Protein AF-A0A4Y2APA5-F1 (afdb_monomer)

pLDDT: mean 77.67, std 16.46, range [31.59, 97.31]

Radius of gyration: 21.35 Å; Cα contacts (8 Å, |Δi|>4): 64; chains: 1; bounding box: 49×32×48 Å

Organism: Araneus ventricosus (NCBI:txid182803)

Mean predicted aligned error: 11.34 Å

Secondary structure (DSSP, 8-state):
----EE--HHHHHHHHT--HHHHHHHHHHTTPEEE-----PPPPTTHHHHHHHHHHHHHHHHHH-TTHHHH----------TT------EEESS---S-----------

Nearest PDB structures (foldseek):
  4j2n-assembly1_B  TM=5.707E-01  e=3.413E+00  Pukovnikvirus pukovnik
  8h94-assembly1_C  TM=2.651E-01  e=5.453E+00  Mus musculus
  8v1y-assembly1_D  TM=2.814E-01  e=7.621E+00  Escherichia coli

Sequence (109 aa):
MFYHTPSHISNTRENCGLSESRVWKIINEFGTHAYRLTPLQALLGGDAERRYAWRNFAVNQSEFQPTLLSDIIGTDEAIFSRNKICNTHYWALENPKCSATFEIKYAFD

Structure (mmCIF, N/CA/C/O backbone):
data_AF-A0A4Y2APA5-F1
#
_entry.id   AF-A0A4Y2APA5-F1
#
loop_
_atom_site.group_PDB
_atom_site.id
_atom_site.type_symbol
_atom_site.label_atom_id
_atom_site.label_alt_id
_atom_site.label_comp_id
_atom_site.label_asym_id
_atom_site.label_entity_id
_atom_site.label_seq_id
_atom_site.pdbx_PDB_ins_code
_atom_site.Cartn_x
_atom_site.Cartn_y
_atom_site.Cartn_z
_atom_site.occupancy
_atom_site.B_iso_or_equiv
_atom_site.auth_seq_id
_atom_site.auth_comp_id
_atom_site.auth_asym_id
_atom_site.auth_atom_id
_atom_site.pdbx_PDB_model_num
ATOM 1 N N . MET A 1 1 ? 7.243 15.894 -18.426 1.00 31.59 1 MET A N 1
ATOM 2 C CA . MET A 1 1 ? 7.168 14.466 -18.798 1.00 31.59 1 MET A CA 1
ATOM 3 C C . MET A 1 1 ? 8.414 13.803 -18.240 1.00 31.59 1 MET A C 1
ATOM 5 O O . MET A 1 1 ? 9.495 14.072 -18.741 1.00 31.59 1 MET A O 1
ATOM 9 N N . PHE A 1 2 ? 8.294 13.066 -17.136 1.00 39.81 2 PHE A N 1
ATOM 10 C CA . PHE A 1 2 ? 9.431 12.359 -16.547 1.00 39.81 2 PHE A CA 1
ATOM 11 C C . PHE A 1 2 ? 9.512 10.971 -17.188 1.00 39.81 2 PHE A C 1
ATOM 13 O O . PHE A 1 2 ? 8.558 10.197 -17.111 1.00 39.81 2 PHE A O 1
ATOM 20 N N . TYR A 1 3 ? 10.612 10.678 -17.880 1.00 41.88 3 TYR A N 1
ATOM 21 C CA . TYR A 1 3 ? 10.848 9.364 -18.473 1.00 41.88 3 TYR A CA 1
ATOM 22 C C . TYR A 1 3 ? 11.294 8.405 -17.370 1.00 41.88 3 TYR A C 1
ATOM 24 O O . TYR A 1 3 ? 12.471 8.341 -17.030 1.00 41.88 3 TYR A O 1
ATOM 32 N N . HIS A 1 4 ? 10.342 7.692 -16.775 1.00 54.62 4 HIS A N 1
ATOM 33 C CA . HIS A 1 4 ? 10.627 6.662 -15.784 1.00 54.62 4 HIS A CA 1
ATOM 34 C C . HIS A 1 4 ? 10.610 5.303 -16.468 1.00 54.62 4 HIS A C 1
ATOM 36 O O . HIS A 1 4 ? 9.553 4.825 -16.881 1.00 54.62 4 HIS A O 1
ATOM 42 N N . THR A 1 5 ? 11.775 4.678 -16.607 1.00 53.62 5 THR A N 1
ATOM 43 C CA . THR A 1 5 ? 11.879 3.334 -17.173 1.00 53.62 5 THR A CA 1
ATOM 44 C C . THR A 1 5 ? 11.839 2.297 -16.045 1.00 53.62 5 THR A C 1
ATOM 46 O O . THR A 1 5 ? 12.730 2.280 -15.191 1.00 53.62 5 THR A O 1
ATOM 49 N N . PRO A 1 6 ? 10.809 1.431 -15.988 1.00 56.81 6 PRO A N 1
ATOM 50 C CA . PRO A 1 6 ? 10.857 0.252 -15.135 1.00 56.81 6 PRO A CA 1
ATOM 51 C C . PRO A 1 6 ? 11.942 -0.677 -15.669 1.00 56.81 6 PRO A C 1
ATOM 53 O O . PRO A 1 6 ? 11.846 -1.155 -16.800 1.00 56.81 6 PRO A O 1
ATOM 56 N N . SER A 1 7 ? 12.974 -0.958 -14.878 1.00 64.25 7 SER A N 1
ATOM 57 C CA . SER A 1 7 ? 14.001 -1.906 -15.307 1.00 64.25 7 SER A CA 1
ATOM 58 C C . SER A 1 7 ? 14.575 -2.685 -14.140 1.00 64.25 7 SER A C 1
ATOM 60 O O . SER A 1 7 ? 15.097 -2.109 -13.183 1.00 64.25 7 SER A O 1
ATOM 62 N N . HIS A 1 8 ? 14.558 -4.008 -14.271 1.00 68.31 8 HIS A N 1
ATOM 63 C CA . HIS A 1 8 ? 15.516 -4.842 -13.569 1.00 68.31 8 HIS A CA 1
ATOM 64 C C . HIS A 1 8 ? 16.864 -4.734 -14.294 1.00 68.31 8 HIS A C 1
ATOM 66 O O . HIS A 1 8 ? 16.897 -4.717 -15.526 1.00 68.31 8 HIS A O 1
ATOM 72 N N . ILE A 1 9 ? 17.973 -4.671 -13.557 1.00 69.56 9 ILE A N 1
ATOM 73 C CA . ILE A 1 9 ? 19.316 -4.524 -14.147 1.00 69.56 9 ILE A CA 1
ATOM 74 C C . ILE A 1 9 ? 19.609 -5.669 -15.132 1.00 69.56 9 ILE A C 1
ATOM 76 O O . ILE A 1 9 ? 20.204 -5.440 -16.187 1.00 69.56 9 ILE A O 1
ATOM 80 N N . SER A 1 10 ? 19.095 -6.875 -14.858 1.00 66.38 10 SER A N 1
ATOM 81 C CA . SER A 1 10 ? 19.188 -8.016 -15.781 1.00 66.38 10 SER A CA 1
ATOM 82 C C . SER A 1 10 ? 18.463 -7.790 -17.113 1.00 66.38 10 SER A C 1
ATOM 84 O O . SER A 1 10 ? 18.965 -8.221 -18.145 1.00 66.38 10 SER A O 1
ATOM 86 N N . ASN A 1 11 ? 17.326 -7.088 -17.117 1.00 71.69 11 ASN A N 1
ATOM 87 C CA . ASN A 1 11 ? 16.572 -6.813 -18.341 1.00 71.69 11 ASN A CA 1
ATOM 88 C C . ASN A 1 11 ? 17.309 -5.774 -19.194 1.00 71.69 11 ASN A C 1
ATOM 90 O O . ASN A 1 11 ? 17.390 -5.918 -20.409 1.00 71.69 11 ASN A O 1
ATOM 94 N N . THR A 1 12 ? 17.905 -4.751 -18.572 1.00 73.25 12 THR A N 1
ATOM 95 C CA . THR A 1 12 ? 18.738 -3.763 -19.283 1.00 73.25 12 THR A CA 1
ATOM 96 C C . THR A 1 12 ? 19.994 -4.411 -19.865 1.00 73.25 12 THR A C 1
ATOM 98 O O . THR A 1 12 ? 20.372 -4.118 -20.996 1.00 73.25 12 THR A O 1
ATOM 101 N N . ARG A 1 13 ? 20.615 -5.338 -19.125 1.00 77.12 13 ARG A N 1
ATOM 102 C CA . ARG A 1 13 ? 21.735 -6.166 -19.600 1.00 77.12 13 ARG A CA 1
ATOM 103 C C . ARG A 1 13 ? 21.363 -6.924 -20.878 1.00 77.12 13 ARG A C 1
ATOM 105 O O . ARG A 1 13 ? 22.090 -6.841 -21.863 1.00 77.12 13 ARG A O 1
ATOM 112 N N . GLU A 1 14 ? 20.230 -7.622 -20.861 1.00 78.19 14 GLU A N 1
ATOM 113 C CA . GLU A 1 14 ? 19.738 -8.415 -21.995 1.00 78.19 14 GLU A CA 1
ATOM 114 C C . GLU A 1 14 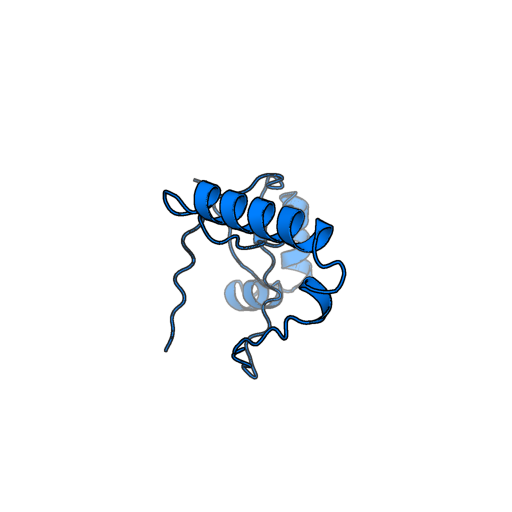? 19.366 -7.541 -23.196 1.00 78.19 14 GLU A C 1
ATOM 116 O O . GLU A 1 14 ? 19.816 -7.810 -24.306 1.00 78.19 14 GLU A O 1
ATOM 121 N N . ASN A 1 15 ? 18.639 -6.446 -22.970 1.00 81.50 15 ASN A N 1
ATOM 122 C CA . ASN A 1 15 ? 18.197 -5.546 -24.037 1.00 81.50 15 ASN A CA 1
ATOM 123 C C . ASN A 1 15 ? 19.348 -4.766 -24.688 1.00 81.50 15 ASN A C 1
ATOM 125 O O . ASN A 1 15 ? 19.306 -4.488 -25.884 1.00 81.50 15 ASN A O 1
ATOM 129 N N . CYS A 1 16 ? 20.365 -4.381 -23.913 1.00 82.00 16 CYS A N 1
ATOM 130 C CA . CYS A 1 16 ? 21.493 -3.592 -24.411 1.00 82.00 16 CYS A CA 1
ATOM 131 C C . CYS A 1 16 ? 22.708 -4.448 -24.807 1.00 82.00 16 CYS A C 1
ATOM 133 O O . CYS A 1 16 ? 23.692 -3.896 -25.298 1.00 82.00 16 CYS A O 1
ATOM 135 N N . GLY A 1 17 ? 22.686 -5.763 -24.556 1.00 86.44 17 GLY A N 1
ATOM 136 C CA . GLY A 1 17 ? 23.835 -6.649 -24.774 1.00 86.44 17 GLY A CA 1
ATOM 137 C C . GLY A 1 17 ? 25.071 -6.282 -23.939 1.00 86.44 17 GLY A C 1
ATOM 138 O O . GLY A 1 17 ? 26.196 -6.604 -24.315 1.00 86.44 17 GLY A O 1
ATOM 139 N N . LEU A 1 18 ? 24.885 -5.566 -22.827 1.00 87.19 18 LEU A N 1
ATOM 140 C CA . LEU A 1 18 ? 25.966 -5.094 -21.957 1.00 87.19 18 LEU A CA 1
ATOM 141 C C . LEU A 1 18 ? 26.192 -6.062 -20.799 1.00 87.19 18 LEU A C 1
ATOM 143 O O . LEU A 1 18 ? 25.303 -6.822 -20.443 1.00 87.19 18 LEU A O 1
ATOM 147 N N . SER A 1 19 ? 27.360 -6.011 -20.156 1.00 87.50 19 SER A N 1
ATOM 148 C CA . SER A 1 19 ? 27.539 -6.670 -18.859 1.00 87.50 19 SER A CA 1
ATOM 149 C C . SER A 1 19 ? 26.833 -5.885 -17.751 1.00 87.50 19 SER A C 1
ATOM 151 O O . SER A 1 19 ? 26.702 -4.662 -17.820 1.00 87.50 19 SER A O 1
ATOM 153 N N . GLU A 1 20 ? 26.424 -6.572 -16.687 1.00 82.25 20 GLU A N 1
ATOM 154 C CA . GLU A 1 20 ? 25.789 -5.942 -15.524 1.00 82.25 20 GLU A CA 1
ATOM 155 C C . GLU A 1 20 ? 26.674 -4.850 -14.901 1.00 82.25 20 GLU A C 1
ATOM 157 O O . GLU A 1 20 ? 26.202 -3.756 -14.600 1.00 82.25 20 GLU A O 1
ATOM 162 N N . SER A 1 21 ? 27.986 -5.086 -14.813 1.00 86.12 21 SER A N 1
ATOM 163 C CA . SER A 1 21 ? 28.954 -4.091 -14.335 1.00 86.12 21 SER A CA 1
ATOM 164 C C . SER A 1 21 ? 28.989 -2.838 -15.214 1.00 86.12 21 SER A C 1
ATOM 166 O O . SER A 1 21 ? 29.171 -1.730 -14.708 1.00 86.12 21 SER A O 1
ATOM 168 N N . ARG A 1 22 ? 28.807 -2.989 -16.535 1.00 87.25 22 ARG A N 1
ATOM 169 C CA . ARG A 1 22 ? 28.768 -1.854 -17.463 1.00 87.25 22 ARG A CA 1
ATOM 170 C C . ARG A 1 22 ? 27.476 -1.057 -17.310 1.00 87.25 22 ARG A C 1
ATOM 172 O O . ARG A 1 22 ? 27.545 0.167 -17.318 1.00 87.25 22 ARG A O 1
ATOM 179 N N . VAL A 1 23 ? 26.343 -1.733 -17.117 1.00 83.38 23 VAL A N 1
ATOM 180 C CA . VAL A 1 23 ? 25.054 -1.090 -16.811 1.00 83.38 23 VAL A CA 1
ATOM 181 C C . VAL A 1 23 ? 25.152 -0.290 -15.509 1.00 83.38 23 VAL A C 1
ATOM 183 O O . VAL A 1 23 ? 24.813 0.889 -15.497 1.00 83.38 23 VAL A O 1
ATOM 186 N N . TRP A 1 24 ? 25.715 -0.876 -14.448 1.00 82.38 24 TRP A N 1
ATOM 187 C CA . TRP A 1 24 ? 25.956 -0.182 -13.178 1.00 82.38 24 TRP A CA 1
ATOM 188 C C . TRP A 1 24 ? 26.847 1.048 -13.321 1.00 82.38 24 TRP A C 1
ATOM 190 O O . TRP A 1 24 ? 26.552 2.099 -12.753 1.00 82.38 24 TRP A O 1
ATOM 200 N N . LYS A 1 25 ? 27.934 0.935 -14.091 1.00 87.25 25 LYS A N 1
ATOM 201 C CA . LYS A 1 25 ? 28.842 2.060 -14.322 1.00 87.25 25 LYS A CA 1
ATOM 202 C C . LYS A 1 25 ? 28.121 3.224 -15.000 1.00 87.25 25 LYS A C 1
ATOM 204 O O . LYS A 1 25 ? 28.260 4.350 -14.548 1.00 87.25 25 LYS A O 1
ATOM 209 N N . ILE A 1 26 ? 27.313 2.932 -16.017 1.00 84.62 26 ILE A N 1
ATOM 210 C CA . ILE A 1 26 ? 26.507 3.930 -16.727 1.00 84.62 26 ILE A CA 1
ATOM 211 C C . ILE A 1 26 ? 25.502 4.582 -15.764 1.00 84.62 26 ILE A C 1
ATOM 213 O O . ILE A 1 26 ? 25.481 5.800 -15.643 1.00 84.62 26 ILE A O 1
ATOM 217 N N . ILE A 1 27 ? 24.724 3.795 -15.014 1.00 80.62 27 ILE A N 1
ATOM 218 C CA . ILE A 1 27 ? 23.745 4.300 -14.028 1.00 8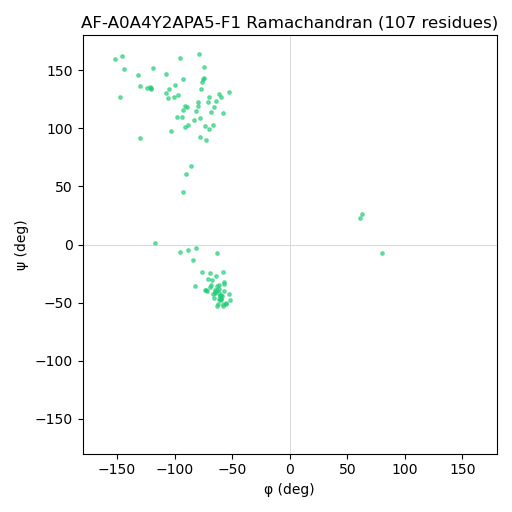0.62 27 ILE A CA 1
ATOM 219 C C . ILE A 1 27 ? 24.392 5.277 -13.030 1.00 80.62 27 ILE A C 1
ATOM 221 O O . ILE A 1 27 ? 23.814 6.329 -12.737 1.00 80.62 27 ILE A O 1
ATOM 225 N N . ASN A 1 28 ? 25.598 4.950 -12.555 1.00 81.94 28 ASN A N 1
ATOM 226 C CA . ASN A 1 28 ? 26.369 5.781 -11.630 1.00 81.94 28 ASN A CA 1
ATOM 227 C C . ASN A 1 28 ? 26.981 7.022 -12.301 1.00 81.94 28 ASN A C 1
ATOM 229 O O 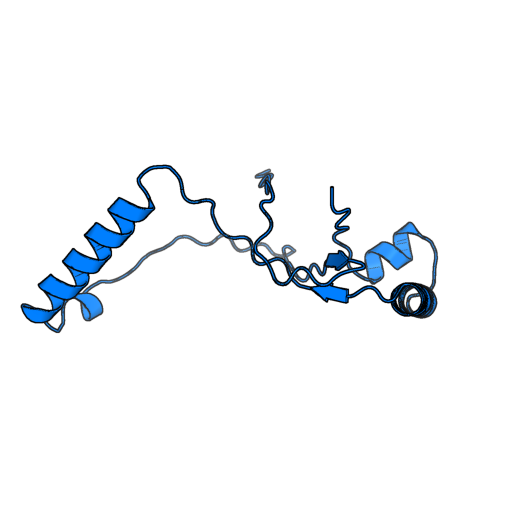. ASN A 1 28 ? 26.973 8.090 -11.697 1.00 81.94 28 ASN A O 1
ATOM 233 N N . GLU A 1 29 ? 27.485 6.911 -13.536 1.00 87.69 29 GLU A N 1
ATOM 234 C CA . GLU A 1 29 ? 28.010 8.047 -14.317 1.00 87.69 29 GLU A CA 1
ATOM 235 C C . GLU A 1 29 ? 26.927 9.102 -14.578 1.00 87.69 29 GLU A C 1
ATOM 237 O O . GLU A 1 29 ? 27.197 10.298 -14.496 1.00 87.69 29 GLU A O 1
ATOM 242 N N . PHE A 1 30 ? 25.692 8.666 -14.834 1.00 82.81 30 PHE A N 1
ATOM 243 C CA . PHE A 1 30 ? 24.545 9.556 -15.020 1.00 82.81 30 PHE A CA 1
ATOM 244 C C . PHE A 1 30 ? 23.919 10.042 -13.701 1.00 82.81 30 PHE A C 1
ATOM 246 O O . PHE A 1 30 ? 22.981 10.832 -13.741 1.00 82.81 30 PHE A O 1
ATOM 253 N N . GLY A 1 31 ? 24.406 9.591 -12.538 1.00 81.00 31 GLY A N 1
ATOM 254 C CA . GLY A 1 31 ? 23.907 10.031 -11.229 1.00 81.00 31 GLY A CA 1
ATOM 255 C C . GLY A 1 31 ? 22.440 9.679 -10.965 1.00 81.00 31 GLY A C 1
ATOM 256 O O . GLY A 1 31 ? 21.762 10.377 -10.218 1.00 81.00 31 GLY A O 1
ATOM 257 N N . THR A 1 32 ? 21.923 8.626 -11.600 1.00 79.81 32 THR A N 1
ATOM 258 C CA . THR A 1 32 ? 20.502 8.269 -11.477 1.00 79.81 32 THR A CA 1
ATOM 259 C C . THR A 1 32 ? 20.179 7.629 -10.126 1.00 79.81 32 THR A C 1
ATOM 261 O O . THR A 1 32 ? 20.950 6.846 -9.572 1.00 79.81 32 THR A O 1
ATOM 264 N N . HIS A 1 33 ? 18.998 7.940 -9.597 1.00 79.06 33 HIS A N 1
ATOM 265 C CA . HIS A 1 33 ? 18.495 7.437 -8.327 1.00 79.06 33 HIS A CA 1
ATOM 266 C C . HIS A 1 33 ? 17.505 6.294 -8.538 1.00 79.06 33 HIS A C 1
ATOM 268 O O . HIS A 1 33 ? 16.506 6.455 -9.243 1.00 79.06 33 HIS A O 1
ATOM 274 N N . ALA A 1 34 ? 17.755 5.163 -7.875 1.00 78.50 34 ALA A N 1
ATOM 275 C CA . ALA A 1 34 ? 16.801 4.065 -7.794 1.00 78.50 34 ALA A CA 1
ATOM 276 C C . ALA A 1 34 ? 15.699 4.391 -6.780 1.00 78.50 34 ALA A C 1
ATOM 278 O O . ALA A 1 34 ? 15.983 4.786 -5.647 1.00 78.50 34 ALA A O 1
ATOM 279 N N . TYR A 1 35 ? 14.446 4.149 -7.148 1.00 77.44 35 TYR A N 1
ATOM 280 C CA . TYR A 1 35 ? 13.314 4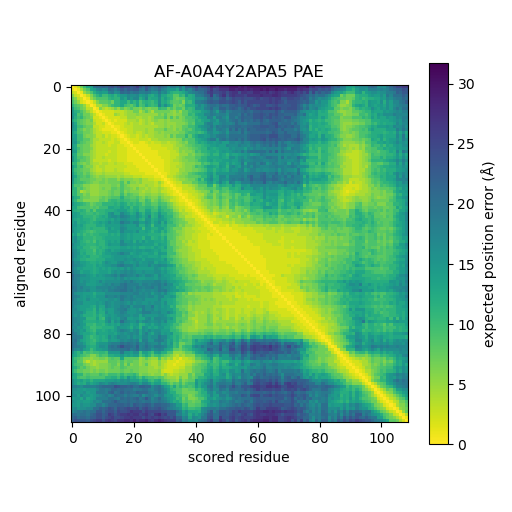.224 -6.228 1.00 77.44 35 TYR A CA 1
ATOM 281 C C . TYR A 1 35 ? 12.254 3.175 -6.578 1.00 77.44 35 TYR A C 1
ATOM 283 O O . TYR A 1 35 ? 12.244 2.587 -7.664 1.00 77.44 35 TYR A O 1
ATOM 291 N N . ARG A 1 36 ? 11.367 2.903 -5.619 1.00 77.31 36 ARG A N 1
ATOM 292 C CA . ARG A 1 36 ? 10.245 1.975 -5.780 1.00 77.31 36 ARG A CA 1
ATOM 293 C C . ARG A 1 36 ? 8.957 2.776 -5.900 1.00 77.31 36 ARG A C 1
ATOM 295 O O . ARG A 1 36 ? 8.654 3.583 -5.023 1.00 77.31 36 ARG A O 1
ATOM 302 N N . LEU A 1 37 ? 8.185 2.533 -6.958 1.00 74.88 37 LEU A N 1
ATOM 303 C CA . LEU A 1 37 ? 6.832 3.072 -7.033 1.00 74.88 37 LEU A CA 1
ATOM 304 C C . LEU A 1 37 ? 5.954 2.358 -6.010 1.00 74.88 37 LEU A C 1
ATOM 306 O O . LEU A 1 37 ? 5.873 1.130 -5.990 1.00 74.88 37 LEU A O 1
ATOM 310 N N . THR A 1 38 ? 5.289 3.150 -5.177 1.00 75.69 38 THR A N 1
ATOM 311 C CA . THR A 1 38 ? 4.190 2.677 -4.339 1.00 75.69 38 THR A CA 1
ATOM 312 C C . THR A 1 38 ? 2.910 3.150 -5.008 1.00 75.69 38 THR A C 1
ATOM 314 O O . THR A 1 38 ? 2.569 4.328 -4.880 1.00 75.69 38 THR A O 1
ATOM 317 N N . PRO A 1 39 ? 2.244 2.295 -5.800 1.00 72.44 39 PRO A N 1
ATOM 318 C CA . PRO A 1 39 ? 1.005 2.691 -6.437 1.00 72.44 39 PRO A CA 1
ATOM 319 C C . PRO A 1 39 ? -0.045 2.961 -5.364 1.00 72.44 39 PRO A C 1
ATOM 321 O O . PRO A 1 39 ? -0.331 2.107 -4.528 1.00 72.44 39 PRO A O 1
ATOM 324 N N . LEU A 1 40 ? -0.603 4.165 -5.386 1.00 75.94 40 LEU A N 1
ATOM 325 C CA . LEU A 1 40 ? -1.734 4.542 -4.552 1.00 75.94 40 LEU A CA 1
ATOM 326 C C . LEU A 1 40 ? -2.974 4.568 -5.437 1.00 75.94 40 LEU A C 1
ATOM 328 O O . LEU A 1 40 ? -2.944 5.113 -6.540 1.00 75.94 40 LEU A O 1
ATOM 332 N N . GLN A 1 41 ? -4.065 3.977 -4.955 1.00 78.81 41 GLN A N 1
ATOM 333 C CA . GLN A 1 41 ? -5.354 4.109 -5.619 1.00 78.81 41 GLN A CA 1
ATOM 334 C C . GLN A 1 41 ? -5.736 5.593 -5.662 1.00 78.81 41 GLN A C 1
ATOM 336 O O . GLN A 1 41 ? -5.737 6.265 -4.627 1.00 78.81 41 GLN A O 1
ATOM 341 N N . ALA A 1 42 ? -6.059 6.094 -6.854 1.00 82.44 42 ALA A N 1
ATOM 342 C CA . ALA A 1 42 ? -6.579 7.444 -7.003 1.00 82.44 42 ALA A CA 1
ATOM 343 C C . ALA A 1 42 ? -7.899 7.566 -6.231 1.00 82.44 42 ALA A C 1
ATOM 345 O O . ALA A 1 42 ? -8.788 6.727 -6.377 1.00 82.44 42 ALA A O 1
ATOM 346 N N . LEU A 1 43 ? -8.013 8.604 -5.402 1.00 83.50 43 LEU A N 1
ATOM 347 C CA . LEU A 1 43 ? -9.263 8.917 -4.720 1.00 83.50 43 LEU A CA 1
ATOM 348 C C . LEU A 1 43 ? -10.254 9.452 -5.748 1.00 83.50 43 LEU A C 1
ATOM 350 O O . LEU A 1 43 ? -9.974 10.446 -6.423 1.00 83.50 43 LEU A O 1
ATOM 354 N N . LEU A 1 44 ? -11.406 8.802 -5.858 1.00 88.25 44 LEU A N 1
ATOM 355 C CA . LEU A 1 44 ? -12.518 9.313 -6.643 1.00 88.25 44 LEU A CA 1
ATOM 356 C C . LEU A 1 44 ? -13.259 10.397 -5.847 1.00 88.25 44 LEU A C 1
ATOM 358 O O . LEU A 1 44 ? -13.115 10.524 -4.625 1.00 88.25 44 LEU A O 1
ATOM 362 N N . GLY A 1 45 ? -14.077 11.191 -6.541 1.00 92.56 45 GLY A N 1
ATOM 363 C CA . GLY A 1 45 ? -14.942 12.177 -5.892 1.00 92.56 45 GLY A CA 1
ATOM 364 C C . GLY A 1 45 ? -15.791 11.531 -4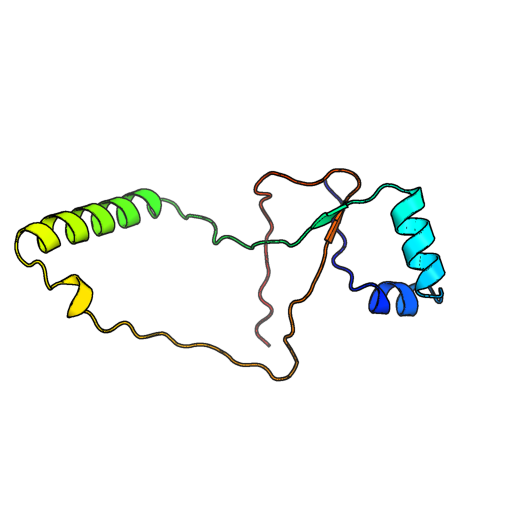.789 1.00 92.56 45 GLY A C 1
ATOM 365 O O . GLY A 1 45 ? -16.383 10.473 -4.993 1.00 92.56 45 GLY A O 1
ATOM 366 N N . GLY A 1 46 ? -15.813 12.145 -3.603 1.00 93.00 46 GLY A N 1
ATOM 367 C CA . GLY A 1 46 ? -16.546 11.642 -2.434 1.00 93.00 46 GLY A CA 1
ATOM 368 C C . GLY A 1 46 ? -15.846 10.528 -1.640 1.00 93.00 46 GLY A C 1
ATOM 369 O O . GLY A 1 46 ? -16.305 10.186 -0.550 1.00 93.00 46 GLY A O 1
ATOM 370 N N . ASP A 1 47 ? -14.720 9.971 -2.104 1.00 92.75 47 ASP A N 1
ATOM 371 C CA . ASP A 1 47 ? -13.983 8.958 -1.328 1.00 92.75 47 ASP A CA 1
ATOM 372 C C . ASP A 1 47 ? -13.445 9.520 -0.016 1.00 92.75 47 ASP A C 1
ATOM 374 O O . ASP A 1 47 ? -13.504 8.845 1.010 1.00 92.75 47 ASP A O 1
ATOM 378 N N . ALA A 1 48 ? -12.954 10.761 -0.032 1.00 91.12 48 ALA A N 1
ATOM 379 C CA . ALA A 1 48 ? -12.490 11.430 1.177 1.00 91.12 48 ALA A CA 1
ATOM 380 C C . ALA A 1 48 ? -13.617 11.516 2.217 1.00 91.12 48 ALA A C 1
ATOM 382 O O . ALA A 1 48 ? -13.448 11.062 3.346 1.00 91.12 48 ALA A O 1
ATOM 383 N N . GLU A 1 49 ? -14.791 12.010 1.819 1.00 96.25 49 GLU A N 1
ATOM 384 C CA . GLU A 1 49 ? -15.958 12.143 2.697 1.00 96.25 49 GLU A CA 1
ATOM 385 C C . GLU A 1 49 ? -16.412 10.793 3.254 1.00 96.25 49 GLU A C 1
ATOM 387 O O . GLU A 1 49 ? -16.577 10.659 4.465 1.00 96.25 49 GLU A O 1
ATOM 392 N N . ARG A 1 50 ? -16.535 9.765 2.403 1.00 96.50 50 ARG A N 1
ATOM 393 C CA . ARG A 1 50 ? -16.921 8.408 2.829 1.00 96.50 50 ARG A CA 1
ATOM 394 C C . ARG A 1 50 ? -15.917 7.804 3.809 1.00 96.50 50 ARG A C 1
ATOM 396 O O . ARG A 1 50 ? -16.320 7.211 4.809 1.00 96.50 50 ARG A O 1
ATOM 403 N N . ARG A 1 51 ? -14.615 7.990 3.567 1.00 95.19 51 ARG A N 1
ATOM 404 C CA . ARG A 1 51 ? -13.551 7.533 4.476 1.00 95.19 51 ARG A CA 1
ATOM 405 C C . ARG A 1 51 ? -13.601 8.265 5.817 1.00 95.19 51 ARG A C 1
ATOM 407 O O . ARG A 1 51 ? -13.456 7.621 6.854 1.00 95.19 51 ARG A O 1
ATOM 414 N N . TYR A 1 52 ? -13.839 9.578 5.820 1.00 96.25 52 TYR A N 1
ATOM 415 C CA . TYR A 1 52 ? -14.003 10.344 7.059 1.00 96.25 52 TYR A CA 1
ATOM 416 C C . TYR A 1 52 ? -15.266 9.949 7.822 1.00 96.25 52 TYR A C 1
ATOM 418 O O . TYR A 1 52 ? -15.203 9.776 9.038 1.00 96.25 52 TYR A O 1
ATOM 426 N N . ALA A 1 53 ? -16.386 9.755 7.127 1.00 97.31 53 ALA A N 1
ATOM 427 C CA . ALA A 1 53 ? -17.633 9.302 7.731 1.00 97.31 53 ALA A CA 1
ATOM 428 C C . ALA A 1 53 ? -17.459 7.934 8.401 1.00 97.31 53 ALA A C 1
ATOM 430 O O . ALA A 1 53 ? -17.816 7.779 9.568 1.00 97.31 53 ALA A O 1
ATOM 431 N N . TRP A 1 54 ? -16.830 6.979 7.707 1.00 95.88 54 TRP A N 1
ATOM 432 C CA . TRP A 1 54 ? -16.515 5.671 8.279 1.00 95.88 54 TRP A CA 1
ATOM 433 C C . TRP A 1 54 ? -15.584 5.776 9.488 1.00 95.88 54 TRP A C 1
ATOM 435 O O . TRP A 1 54 ? -15.871 5.193 10.530 1.00 95.88 54 TRP A O 1
ATOM 445 N N . ARG A 1 55 ? -14.501 6.559 9.388 1.00 95.62 55 ARG A N 1
ATOM 446 C CA . ARG A 1 55 ? -13.581 6.791 10.512 1.00 95.62 55 ARG A CA 1
ATOM 447 C C . ARG A 1 55 ? -14.325 7.321 11.735 1.00 95.62 55 ARG A C 1
ATOM 449 O O . ARG A 1 55 ? -14.146 6.792 12.825 1.00 95.62 55 ARG A O 1
ATOM 456 N N . ASN A 1 56 ? -15.137 8.359 11.557 1.00 96.44 56 ASN A N 1
ATOM 457 C CA . ASN A 1 56 ? -15.866 8.985 12.656 1.00 96.44 56 ASN A CA 1
ATOM 458 C C . ASN A 1 56 ? -16.894 8.021 13.258 1.00 96.44 56 ASN A C 1
ATOM 460 O O . ASN A 1 56 ? -16.997 7.933 14.475 1.00 96.44 56 ASN A O 1
ATOM 464 N N . PHE A 1 57 ? -17.601 7.253 12.424 1.00 95.25 57 PHE A N 1
ATOM 465 C CA . PHE A 1 57 ? -18.480 6.184 12.890 1.00 95.25 57 PHE A CA 1
ATOM 466 C C . PHE A 1 57 ? -17.714 5.157 13.730 1.00 95.25 57 PHE A C 1
ATOM 468 O O . PHE A 1 57 ? -18.097 4.905 14.866 1.00 95.25 57 PHE A O 1
ATOM 475 N N . ALA A 1 58 ? -16.611 4.615 13.210 1.00 93.88 58 ALA A N 1
ATOM 476 C CA . ALA A 1 58 ? -15.826 3.591 13.891 1.00 93.88 58 ALA A CA 1
ATOM 477 C C . ALA A 1 58 ? -15.285 4.085 15.241 1.00 93.88 58 ALA A C 1
ATOM 479 O O . ALA A 1 58 ? -15.383 3.365 16.233 1.00 93.88 58 ALA A O 1
ATOM 480 N N . VAL A 1 59 ? -14.769 5.318 15.299 1.00 94.88 59 VAL A N 1
ATOM 481 C CA . VAL A 1 59 ? -14.281 5.927 16.547 1.00 94.88 59 VAL A CA 1
ATOM 482 C C . VAL A 1 59 ? -15.423 6.098 17.546 1.00 94.88 59 VAL A C 1
ATOM 484 O O . VAL A 1 59 ? -15.327 5.580 18.653 1.00 94.88 59 VAL A O 1
ATOM 487 N N . ASN A 1 60 ? -16.524 6.737 17.141 1.00 95.50 60 ASN A N 1
ATOM 488 C CA . ASN A 1 60 ? -17.652 6.995 18.037 1.00 95.50 60 ASN A CA 1
ATOM 489 C C . ASN A 1 60 ? -18.256 5.690 18.567 1.00 95.50 60 ASN A C 1
ATOM 491 O O . ASN A 1 60 ? -18.523 5.567 19.754 1.00 95.50 60 ASN A O 1
ATOM 495 N N . GLN A 1 61 ? -18.452 4.690 17.705 1.00 93.75 61 GLN A N 1
ATOM 496 C CA . GLN A 1 61 ? -19.008 3.406 18.131 1.00 93.75 61 GLN A CA 1
ATOM 497 C C . GLN A 1 61 ? -18.052 2.628 19.041 1.00 93.75 61 GLN A C 1
ATOM 499 O O . GLN A 1 61 ? -18.514 1.927 19.937 1.00 93.75 61 GLN A O 1
ATOM 504 N N . SER A 1 62 ? -16.737 2.795 18.874 1.00 93.25 62 SER A N 1
ATOM 505 C CA . SER A 1 62 ? -15.749 2.186 19.773 1.00 93.25 62 SER A CA 1
ATOM 506 C C . SER A 1 62 ? -15.763 2.802 21.178 1.00 93.25 62 SER A C 1
ATOM 508 O O . SER A 1 62 ? -15.386 2.128 22.131 1.00 93.25 62 SER A O 1
ATOM 510 N N . GLU A 1 63 ? -16.218 4.050 21.346 1.00 93.25 63 GLU A N 1
ATOM 511 C CA . GLU A 1 63 ? -16.411 4.642 22.681 1.00 93.25 63 GLU A CA 1
ATOM 512 C C . GLU A 1 63 ? -17.576 3.984 23.436 1.00 93.25 63 GLU A C 1
ATOM 514 O O . GLU A 1 63 ? -17.495 3.783 24.647 1.00 93.25 63 GLU A O 1
ATOM 519 N N . PHE A 1 64 ? -18.644 3.610 22.724 1.00 93.25 64 PHE A N 1
ATOM 520 C CA . PHE A 1 64 ? -19.807 2.931 23.309 1.00 93.25 64 PHE A CA 1
ATOM 521 C C . PHE A 1 64 ? -19.596 1.419 23.461 1.00 93.25 64 PHE A C 1
ATOM 523 O O . PHE A 1 64 ? -20.059 0.825 24.435 1.00 93.25 64 PHE A O 1
ATOM 530 N N . GLN A 1 65 ? -18.889 0.798 22.517 1.00 94.19 65 GLN A N 1
ATOM 531 C CA . GLN A 1 65 ? -18.546 -0.620 22.517 1.00 94.19 65 GLN A CA 1
ATOM 532 C C . GLN A 1 65 ? -17.039 -0.785 22.250 1.00 94.19 65 GLN A C 1
ATOM 534 O O . GLN A 1 65 ? -16.627 -0.929 21.097 1.00 94.19 65 GLN A O 1
ATOM 539 N N . PRO A 1 66 ? -16.203 -0.828 23.304 1.00 93.56 66 PRO A N 1
ATOM 540 C CA . PRO A 1 66 ? -14.745 -0.911 23.163 1.00 93.56 66 PRO A CA 1
ATOM 541 C C . PRO A 1 66 ? -14.234 -2.125 22.377 1.00 93.56 66 PRO A C 1
ATOM 543 O O . PRO A 1 66 ? -13.136 -2.081 21.828 1.00 93.56 66 PRO A O 1
ATOM 546 N N . THR A 1 67 ? -15.017 -3.207 22.305 1.00 93.75 67 THR A N 1
ATOM 547 C CA . THR A 1 67 ? -14.660 -4.437 21.580 1.00 93.75 67 THR A CA 1
ATOM 548 C C . THR A 1 67 ? -15.073 -4.423 20.111 1.00 93.75 67 THR A C 1
ATOM 550 O O . THR A 1 67 ? -14.727 -5.343 19.378 1.00 93.75 67 THR A O 1
ATOM 553 N N . LEU A 1 68 ? -15.779 -3.392 19.637 1.00 90.62 68 LEU A N 1
ATOM 554 C CA . LEU A 1 68 ? -16.373 -3.387 18.298 1.00 90.62 68 LEU A CA 1
ATOM 555 C C . LEU A 1 68 ? -15.360 -3.729 17.201 1.00 90.62 68 LEU A C 1
ATOM 557 O O . LEU A 1 68 ? -15.627 -4.576 16.357 1.00 90.62 68 LEU A O 1
ATOM 561 N N . LEU A 1 69 ? -14.185 -3.095 17.219 1.00 91.88 69 LEU A N 1
ATOM 562 C CA . LEU A 1 69 ? -13.163 -3.340 16.200 1.00 91.88 69 LEU A CA 1
ATOM 563 C C . LEU A 1 69 ? -12.514 -4.722 16.324 1.00 91.88 69 LEU A C 1
ATOM 565 O O . LEU A 1 69 ? -12.109 -5.276 15.307 1.00 91.88 69 LEU A O 1
ATOM 569 N N . SER A 1 70 ? -12.423 -5.283 17.535 1.00 92.94 70 SER A N 1
ATOM 570 C CA . SER A 1 70 ? -11.921 -6.649 17.736 1.00 92.94 70 SER A CA 1
ATOM 571 C C . SER A 1 70 ? -12.943 -7.719 17.355 1.00 92.94 70 SER A C 1
ATOM 573 O O . SER A 1 70 ? -12.550 -8.836 17.032 1.00 92.94 70 SER A O 1
ATOM 575 N N . ASP A 1 71 ? -14.230 -7.373 17.363 1.00 94.56 71 ASP A N 1
ATOM 576 C CA . ASP A 1 71 ? -15.326 -8.279 17.013 1.00 94.56 71 ASP A CA 1
ATOM 577 C C . ASP A 1 71 ? -15.554 -8.346 15.485 1.00 94.56 71 ASP A C 1
ATOM 579 O O . ASP A 1 71 ? -16.240 -9.242 14.988 1.00 94.56 71 ASP A O 1
ATOM 583 N N . ILE A 1 72 ? -14.965 -7.421 14.714 1.00 93.56 72 ILE A N 1
ATOM 584 C CA . ILE A 1 72 ? -15.035 -7.411 13.247 1.00 93.56 72 ILE A CA 1
ATOM 585 C C . ILE A 1 72 ? -14.035 -8.417 12.667 1.00 93.56 72 ILE A C 1
ATOM 587 O O . ILE A 1 72 ? -12.820 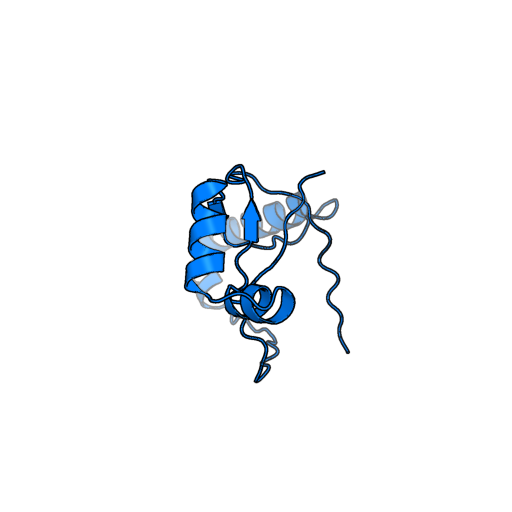-8.261 12.785 1.00 93.56 72 ILE A O 1
ATOM 591 N N . ILE A 1 73 ? -14.551 -9.405 11.936 1.00 96.19 73 ILE A N 1
ATOM 592 C CA . ILE A 1 73 ? -13.742 -10.327 11.135 1.00 96.19 73 ILE A CA 1
ATOM 593 C C . ILE A 1 73 ? -13.661 -9.782 9.708 1.00 96.19 73 ILE A C 1
ATOM 595 O O . ILE A 1 73 ? -14.649 -9.772 8.973 1.00 96.19 73 ILE A O 1
ATOM 599 N N . GLY A 1 74 ? -12.475 -9.318 9.318 1.00 93.19 74 GLY A N 1
ATOM 600 C CA . GLY A 1 74 ? -12.192 -8.928 7.940 1.00 93.19 74 GLY A CA 1
ATOM 601 C C . GLY A 1 74 ? -12.004 -10.147 7.036 1.00 93.19 74 GLY A C 1
ATOM 602 O O . GLY A 1 74 ? -11.395 -11.137 7.435 1.00 93.19 74 GLY A O 1
ATOM 603 N N . THR A 1 75 ? -12.494 -10.053 5.803 1.00 96.38 75 THR A N 1
ATOM 604 C CA . THR A 1 75 ? -12.236 -11.022 4.732 1.00 96.38 75 THR A CA 1
ATOM 605 C C . THR A 1 75 ? -11.840 -10.269 3.470 1.00 96.38 75 THR A C 1
ATOM 607 O O . THR A 1 75 ? -12.335 -9.169 3.231 1.00 96.38 75 THR A O 1
ATOM 610 N N . ASP A 1 76 ? -10.949 -10.853 2.678 1.00 94.88 76 ASP A N 1
ATOM 611 C CA . ASP A 1 76 ? -10.526 -10.327 1.382 1.00 94.88 76 ASP A CA 1
ATOM 612 C C . ASP A 1 76 ? -10.099 -11.487 0.474 1.00 94.88 76 ASP A C 1
ATOM 614 O O . ASP A 1 76 ? -9.775 -12.580 0.952 1.00 94.88 76 ASP A O 1
ATOM 618 N N . GLU A 1 77 ? -10.089 -11.242 -0.830 1.00 94.25 77 GLU A N 1
ATOM 619 C CA . GLU A 1 77 ? -9.589 -12.174 -1.831 1.00 94.25 77 GLU A CA 1
ATOM 620 C C . GLU A 1 77 ? -8.253 -11.672 -2.381 1.00 94.25 77 GLU A C 1
ATOM 622 O O . GLU A 1 77 ? -8.116 -10.529 -2.811 1.00 94.25 77 GLU A O 1
ATOM 627 N N . ALA A 1 78 ? -7.251 -12.550 -2.413 1.00 86.00 78 ALA A N 1
ATOM 628 C CA . ALA A 1 78 ? -5.947 -12.236 -2.979 1.00 86.00 78 ALA A CA 1
ATOM 629 C C . ALA A 1 78 ? -5.599 -13.205 -4.110 1.00 86.00 78 ALA A C 1
ATOM 631 O O . ALA A 1 78 ? -5.743 -14.422 -3.985 1.00 86.00 78 ALA A O 1
ATOM 632 N N . ILE A 1 79 ? -5.079 -12.658 -5.210 1.00 86.75 79 ILE A N 1
ATOM 633 C CA . ILE A 1 79 ? -4.569 -13.452 -6.330 1.00 86.75 79 ILE A CA 1
ATOM 634 C C . ILE A 1 79 ? -3.078 -13.712 -6.116 1.00 86.75 79 ILE A C 1
ATOM 636 O O . ILE A 1 79 ? -2.262 -12.789 -6.133 1.00 86.75 79 ILE A O 1
ATOM 640 N N . PHE A 1 80 ? -2.705 -14.985 -6.008 1.00 81.38 80 PHE A N 1
ATOM 641 C CA . PHE A 1 80 ? -1.310 -15.417 -5.989 1.00 81.38 80 PHE A CA 1
ATOM 642 C C . PHE A 1 80 ? -0.888 -15.866 -7.386 1.00 81.38 80 PHE A C 1
ATOM 644 O O . PHE A 1 80 ? -1.540 -16.699 -8.011 1.00 81.38 80 PHE A O 1
ATOM 651 N N . SER A 1 81 ? 0.229 -15.340 -7.885 1.00 81.25 81 SER A N 1
ATOM 652 C CA . SER A 1 81 ? 0.795 -15.759 -9.167 1.00 81.25 81 SER A CA 1
ATOM 653 C C . SER A 1 81 ? 2.229 -16.228 -8.985 1.00 81.25 81 SER A C 1
ATOM 655 O O . SER A 1 81 ? 3.030 -15.563 -8.333 1.00 81.25 81 SER A O 1
ATOM 657 N N . ARG A 1 82 ? 2.558 -17.365 -9.609 1.00 77.69 82 ARG A N 1
ATOM 658 C CA . ARG A 1 82 ? 3.877 -18.009 -9.522 1.00 77.69 82 ARG A CA 1
ATOM 659 C C . ARG A 1 82 ? 5.028 -17.098 -9.970 1.00 77.69 82 ARG A C 1
ATOM 661 O O . ARG A 1 82 ? 6.117 -17.205 -9.426 1.00 77.69 82 ARG A O 1
ATOM 668 N N . ASN A 1 83 ? 4.780 -16.205 -10.932 1.00 73.81 83 ASN A N 1
ATOM 669 C CA . ASN A 1 83 ? 5.824 -15.411 -11.591 1.00 73.81 83 ASN A CA 1
ATOM 670 C C . ASN A 1 83 ? 5.690 -13.894 -11.372 1.00 73.81 83 ASN A C 1
ATOM 672 O O . ASN A 1 83 ? 6.493 -13.132 -11.905 1.00 73.81 83 ASN A O 1
ATOM 676 N N . LYS A 1 84 ? 4.698 -13.420 -10.606 1.00 63.59 84 LYS A N 1
ATOM 677 C CA . LYS A 1 84 ? 4.532 -11.980 -10.335 1.00 63.59 84 LYS A CA 1
ATOM 678 C C . LYS A 1 84 ? 5.390 -11.554 -9.138 1.00 63.59 84 LYS A C 1
ATOM 680 O O . LYS A 1 84 ? 4.871 -11.211 -8.081 1.00 63.59 84 LYS A O 1
ATOM 685 N N . ILE A 1 85 ? 6.714 -11.580 -9.303 1.00 61.06 85 ILE A N 1
ATOM 686 C CA . ILE A 1 85 ? 7.644 -10.924 -8.372 1.00 61.06 85 ILE A CA 1
ATOM 687 C C . ILE A 1 85 ? 7.827 -9.476 -8.837 1.00 61.06 85 ILE A C 1
ATOM 689 O O . ILE A 1 85 ? 8.551 -9.197 -9.789 1.00 61.06 85 ILE A O 1
ATOM 693 N N . CYS A 1 86 ? 7.171 -8.537 -8.157 1.00 61.53 86 CYS A N 1
ATOM 694 C CA . CYS A 1 86 ? 7.211 -7.112 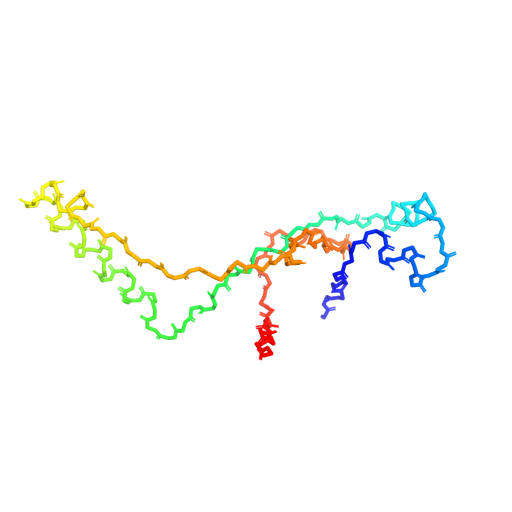-8.491 1.00 61.53 86 CYS A CA 1
ATOM 695 C C . CYS A 1 86 ? 8.359 -6.389 -7.757 1.00 61.53 86 CYS A C 1
ATOM 697 O O . CYS A 1 86 ? 8.117 -5.471 -6.973 1.00 61.53 86 CYS A O 1
ATOM 699 N N . ASN A 1 87 ? 9.612 -6.790 -8.002 1.00 63.19 87 ASN A N 1
ATOM 700 C CA . ASN A 1 87 ? 10.810 -6.066 -7.533 1.00 63.19 87 ASN A CA 1
ATOM 701 C C . ASN A 1 87 ? 11.310 -5.081 -8.600 1.00 63.19 87 ASN A C 1
ATOM 703 O O . ASN A 1 87 ? 12.492 -5.020 -8.940 1.00 63.19 87 ASN A O 1
ATOM 707 N N . THR A 1 88 ? 10.378 -4.334 -9.186 1.00 68.81 88 THR A N 1
ATOM 708 C CA . THR A 1 88 ? 10.684 -3.362 -10.230 1.00 68.81 88 THR A CA 1
ATOM 709 C C . THR A 1 88 ? 11.185 -2.074 -9.591 1.00 68.81 88 THR A C 1
ATOM 711 O O . THR A 1 88 ? 10.443 -1.383 -8.890 1.00 68.81 88 THR A O 1
ATOM 714 N N . HIS A 1 89 ? 12.446 -1.748 -9.857 1.00 74.56 89 HIS A N 1
ATOM 715 C CA . HIS A 1 89 ? 13.011 -0.444 -9.550 1.00 74.56 89 HIS A CA 1
ATOM 716 C C . HIS A 1 89 ? 12.881 0.475 -10.759 1.00 74.56 89 HIS A C 1
ATOM 718 O O . HIS A 1 89 ? 13.017 0.054 -11.913 1.00 74.56 89 HIS A O 1
ATOM 724 N N . TYR A 1 90 ? 12.611 1.737 -10.463 1.00 76.44 90 TYR A N 1
ATOM 725 C CA . TYR A 1 90 ? 12.610 2.818 -11.429 1.00 76.44 90 TYR A CA 1
ATOM 726 C C . TYR A 1 90 ? 13.840 3.675 -11.180 1.00 76.44 90 TYR A C 1
ATOM 728 O O . TYR A 1 90 ? 14.275 3.831 -10.037 1.00 76.44 90 TYR A O 1
ATOM 736 N N . TRP A 1 91 ? 14.381 4.225 -12.259 1.00 76.25 91 TRP A N 1
ATOM 737 C CA . TRP A 1 91 ? 15.561 5.076 -12.226 1.00 76.25 91 TRP A CA 1
ATOM 738 C C . TRP A 1 91 ? 15.199 6.447 -12.787 1.00 76.25 91 TRP A C 1
ATOM 740 O O . TRP A 1 91 ? 14.521 6.546 -13.812 1.00 76.25 91 TRP A O 1
ATOM 750 N N . ALA A 1 92 ? 15.617 7.509 -12.104 1.00 75.50 92 ALA A N 1
ATOM 751 C CA . ALA A 1 92 ? 15.428 8.885 -12.555 1.00 75.50 92 ALA A CA 1
ATOM 752 C C . ALA A 1 92 ? 16.635 9.744 -12.167 1.00 75.50 92 ALA A C 1
ATOM 754 O O . ALA A 1 92 ? 17.294 9.468 -11.169 1.00 75.50 92 ALA A O 1
ATOM 755 N N . LEU A 1 93 ? 16.921 10.792 -12.945 1.00 78.69 93 LEU A N 1
ATOM 756 C CA . LEU A 1 93 ? 17.993 11.754 -12.638 1.00 78.69 93 LEU A CA 1
ATOM 757 C C . LEU A 1 93 ? 17.729 12.525 -11.337 1.00 78.69 93 LEU A C 1
ATOM 759 O O . LEU A 1 93 ? 18.659 12.928 -10.654 1.00 78.69 93 LEU A O 1
ATOM 763 N N . GLU A 1 94 ? 16.460 12.685 -10.967 1.00 74.44 94 GLU A N 1
ATOM 764 C CA . GLU A 1 94 ? 16.034 13.276 -9.703 1.00 74.44 94 GLU A CA 1
ATOM 765 C C . GLU A 1 94 ? 15.198 12.252 -8.937 1.00 74.44 94 GLU A C 1
ATOM 767 O O . GLU A 1 94 ? 14.322 11.611 -9.518 1.00 74.44 94 GLU A O 1
ATOM 772 N N . ASN A 1 95 ? 15.447 12.091 -7.634 1.00 68.81 95 ASN A N 1
ATOM 773 C CA . ASN A 1 95 ? 14.627 11.224 -6.789 1.00 68.81 95 ASN A CA 1
ATOM 774 C C . ASN A 1 95 ? 13.224 11.843 -6.622 1.00 68.81 95 ASN A C 1
ATOM 776 O O . ASN A 1 95 ? 13.114 12.896 -5.977 1.00 68.81 95 ASN A O 1
ATOM 780 N N . PRO A 1 96 ? 12.148 11.217 -7.138 1.00 65.88 96 PRO A N 1
ATOM 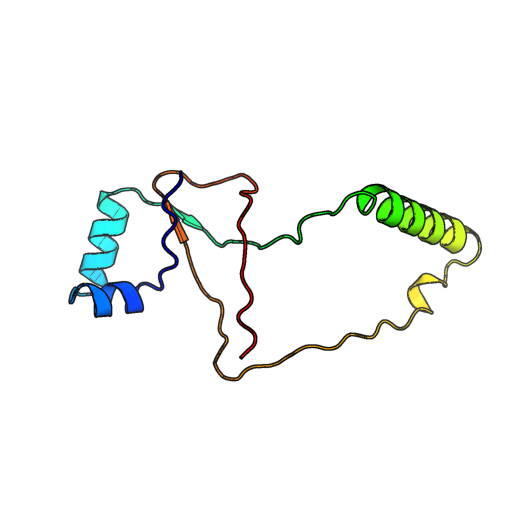781 C CA . PRO A 1 96 ? 10.804 11.725 -6.947 1.00 65.88 96 PRO A CA 1
ATOM 782 C C . PRO A 1 96 ? 10.391 11.474 -5.494 1.00 65.88 96 PRO A C 1
ATOM 784 O O . PRO A 1 96 ? 9.805 10.454 -5.148 1.00 65.88 96 PRO A O 1
ATOM 787 N N . LYS A 1 97 ? 10.669 12.441 -4.616 1.00 63.88 97 LYS A N 1
ATOM 788 C CA . LYS A 1 97 ? 10.184 12.451 -3.223 1.00 63.88 97 LYS A CA 1
ATOM 789 C C . LYS A 1 97 ? 8.652 12.529 -3.120 1.00 63.88 97 LYS A C 1
ATOM 791 O O . LYS A 1 97 ? 8.117 12.470 -2.019 1.00 63.88 97 LYS A O 1
ATOM 796 N N . CYS A 1 98 ? 7.959 12.735 -4.240 1.00 54.75 98 CYS A N 1
ATOM 797 C CA . CYS A 1 98 ? 6.558 13.121 -4.296 1.00 54.75 98 CYS A CA 1
ATOM 798 C C . CYS A 1 98 ? 5.709 12.068 -5.016 1.00 54.75 98 CYS A C 1
ATOM 800 O O . CYS A 1 98 ? 6.181 11.371 -5.915 1.00 54.75 98 CYS A O 1
ATOM 802 N N . SER A 1 99 ? 4.433 11.998 -4.642 1.00 57.38 99 SER A N 1
ATOM 803 C CA . SER A 1 99 ? 3.408 11.236 -5.348 1.00 57.38 99 SER A CA 1
ATOM 804 C C . SER A 1 99 ? 3.302 11.723 -6.792 1.00 57.38 99 SER A C 1
ATOM 806 O O . SER A 1 99 ? 2.877 12.851 -7.041 1.00 57.38 99 SER A O 1
ATOM 808 N N . ALA A 1 100 ? 3.669 10.877 -7.745 1.00 58.69 100 ALA A N 1
ATOM 809 C CA . ALA A 1 100 ? 3.377 11.108 -9.149 1.00 58.69 100 ALA A CA 1
ATOM 810 C C . ALA A 1 100 ? 2.154 10.275 -9.548 1.00 58.69 100 ALA A C 1
ATOM 812 O O . ALA A 1 100 ? 1.989 9.132 -9.122 1.00 58.69 100 ALA A O 1
ATOM 813 N N . THR A 1 101 ? 1.259 10.890 -10.321 1.00 56.59 101 THR A N 1
ATOM 814 C CA . THR A 1 101 ? 0.062 10.216 -10.829 1.00 56.59 101 THR A CA 1
ATOM 815 C C . THR A 1 101 ? 0.470 9.380 -12.031 1.00 56.59 101 THR A C 1
ATOM 817 O O . THR A 1 101 ? 1.009 9.916 -12.998 1.00 56.59 101 THR A O 1
ATOM 820 N N . PHE A 1 102 ? 0.216 8.077 -11.973 1.00 60.44 102 PHE A N 1
ATOM 821 C CA . PHE A 1 102 ? 0.454 7.161 -13.081 1.00 60.44 102 PHE A CA 1
ATOM 822 C C . PHE A 1 102 ? -0.802 6.334 -13.317 1.00 60.44 102 PHE A C 1
ATOM 824 O O . PHE A 1 102 ? -1.404 5.831 -12.369 1.00 60.4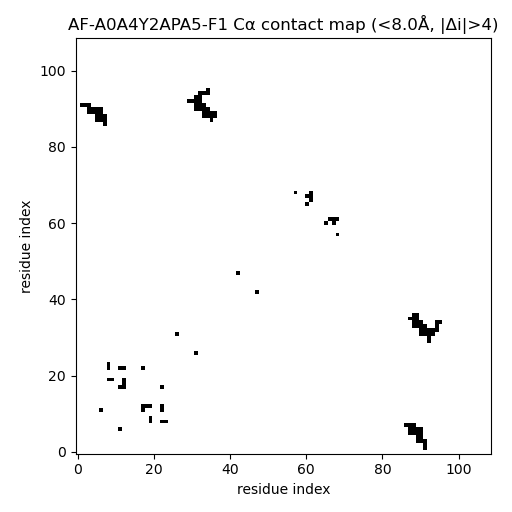4 102 PHE A O 1
ATOM 831 N N . GLU A 1 103 ? -1.182 6.160 -14.580 1.00 53.38 103 GLU A N 1
ATOM 832 C CA . GLU A 1 103 ? -2.174 5.157 -14.945 1.00 53.38 103 GLU A CA 1
ATOM 833 C C . GLU A 1 103 ? -1.504 3.786 -14.960 1.00 53.38 103 GLU A C 1
ATOM 835 O O . GLU A 1 103 ? -0.703 3.472 -15.842 1.00 53.38 103 GLU A O 1
ATOM 840 N N . ILE A 1 104 ? -1.835 2.952 -13.978 1.00 56.38 104 ILE A N 1
ATOM 841 C CA . ILE A 1 104 ? -1.480 1.536 -14.018 1.00 56.38 104 ILE A CA 1
ATOM 842 C C . ILE A 1 104 ? -2.637 0.815 -14.686 1.00 56.38 104 ILE A C 1
ATOM 844 O O . ILE A 1 104 ? -3.672 0.560 -14.072 1.00 56.38 104 ILE A O 1
ATOM 848 N N . LYS A 1 105 ? -2.464 0.494 -15.968 1.00 43.19 105 LYS A N 1
ATOM 849 C CA . LYS A 1 105 ? -3.351 -0.440 -16.657 1.00 43.19 105 LYS A CA 1
ATOM 850 C C . LYS A 1 105 ? -3.018 -1.836 -16.147 1.00 43.19 105 LYS A C 1
ATOM 852 O O . LYS A 1 105 ? -2.014 -2.421 -16.546 1.00 43.19 105 LYS A O 1
ATOM 857 N N . TYR A 1 106 ? -3.838 -2.357 -15.242 1.00 43.62 106 TYR A N 1
ATOM 858 C CA . TYR A 1 106 ? -3.824 -3.784 -14.961 1.00 43.62 106 TYR A CA 1
ATOM 859 C C . TYR A 1 106 ? -4.329 -4.497 -16.219 1.00 43.62 106 TYR A C 1
ATOM 861 O O . TYR A 1 106 ? -5.520 -4.467 -16.517 1.00 43.62 106 TYR A O 1
ATOM 869 N N . ALA A 1 107 ? -3.413 -5.085 -16.988 1.00 37.34 107 ALA A N 1
ATOM 870 C CA . ALA A 1 107 ? -3.769 -6.127 -17.936 1.00 37.34 107 ALA A CA 1
ATOM 871 C C . ALA A 1 107 ? -4.146 -7.357 -17.102 1.00 37.34 107 ALA A C 1
ATOM 873 O O . ALA A 1 107 ? -3.286 -8.032 -16.530 1.00 37.34 107 ALA A O 1
ATOM 874 N N . PHE A 1 108 ? -5.446 -7.554 -16.920 1.00 34.75 108 PHE A N 1
ATOM 875 C CA . PHE A 1 108 ? -5.979 -8.854 -16.556 1.00 34.75 108 PHE A CA 1
ATOM 876 C C . PHE A 1 108 ? -6.120 -9.612 -17.878 1.00 34.75 108 PHE A C 1
ATOM 878 O O . PHE A 1 108 ? -6.947 -9.227 -18.703 1.00 34.75 108 PHE A O 1
ATOM 885 N N . ASP A 1 109 ? -5.232 -10.583 -18.097 1.00 35.31 109 ASP A N 1
ATOM 886 C CA . ASP A 1 109 ? -5.391 -11.612 -19.131 1.00 35.31 109 ASP A CA 1
ATOM 887 C C . ASP A 1 109 ? -6.490 -12.603 -18.720 1.00 35.31 109 ASP A C 1
ATOM 889 O O . ASP A 1 109 ? -6.557 -12.925 -17.505 1.00 35.31 109 ASP A O 1
#

Solvent-accessible surface area (backbone atoms only — not comparable to full-atom values): 7260 Å² total; per-residue (Å²): 138,82,80,67,53,80,46,45,68,68,55,52,19,65,76,67,74,45,53,61,70,56,53,52,51,50,44,58,74,65,56,46,34,79,46,70,83,76,88,70,83,80,79,54,93,64,44,66,58,54,52,50,52,50,50,52,49,54,54,58,48,32,74,79,36,76,56,53,74,77,70,56,83,86,83,85,88,81,90,84,60,100,80,73,77,86,78,57,33,31,44,30,76,61,73,76,92,59,95,75,91,74,89,79,79,79,82,79,128

Foldseek 3Di:
DFPKDFDDLVVVCVVVVHDSVVSVVVLVVLQKDKDDDDDDPDDDPCNVVVVVVVVVVVVVVCVVPVCVVVPDDDDDDDDDDPPPPPPTIIIGSDDCPDDDDDDDPPPPD